Protein AF-A0A949MP68-F1 (afdb_monomer)

Radius of gyration: 16.18 Å; Cα contacts (8 Å, |Δi|>4): 42; chains: 1; bounding box: 38×19×46 Å

Structure (mmCIF, N/CA/C/O backbone):
data_AF-A0A949MP68-F1
#
_entry.id   AF-A0A949MP68-F1
#
loop_
_atom_site.group_PDB
_atom_site.id
_atom_site.type_symbol
_atom_site.label_atom_id
_atom_site.label_alt_id
_atom_site.label_comp_id
_atom_site.label_asym_id
_atom_site.label_entity_id
_atom_site.label_seq_id
_atom_site.pdbx_PDB_ins_code
_atom_site.Cartn_x
_atom_site.Cartn_y
_atom_site.Cartn_z
_atom_site.occupancy
_atom_site.B_iso_or_equiv
_atom_site.auth_seq_id
_atom_site.auth_comp_id
_atom_site.auth_asym_id
_atom_site.auth_atom_id
_atom_site.pdbx_PDB_model_num
ATOM 1 N N . MET A 1 1 ? -5.731 7.621 31.209 1.00 50.53 1 MET A N 1
ATOM 2 C CA . MET A 1 1 ? -5.284 7.503 29.806 1.00 50.53 1 MET A CA 1
ATOM 3 C C . MET A 1 1 ? -5.397 6.035 29.417 1.00 50.53 1 MET A C 1
ATOM 5 O O . MET A 1 1 ? -4.528 5.255 29.795 1.00 50.53 1 MET A O 1
ATOM 9 N N . ASN A 1 2 ? -6.504 5.628 28.790 1.00 52.12 2 ASN A N 1
ATOM 10 C CA . ASN A 1 2 ? -6.672 4.244 28.336 1.00 52.12 2 ASN A CA 1
ATOM 11 C C . ASN A 1 2 ? -5.881 4.048 27.035 1.00 52.12 2 ASN A C 1
ATOM 13 O O . ASN A 1 2 ? -5.780 4.960 26.223 1.00 52.12 2 ASN A O 1
ATOM 17 N N . ARG A 1 3 ? -5.276 2.870 26.850 1.00 56.44 3 ARG A N 1
ATOM 18 C CA . ARG A 1 3 ? -4.440 2.555 25.673 1.00 56.44 3 ARG A CA 1
ATOM 19 C C . ARG A 1 3 ? -5.226 2.527 24.347 1.00 56.44 3 ARG A C 1
ATOM 21 O O . ARG A 1 3 ? -4.590 2.506 23.299 1.00 56.44 3 ARG A O 1
ATOM 28 N N . GLU A 1 4 ? -6.555 2.574 24.425 1.00 58.66 4 GLU A N 1
ATOM 29 C CA . GLU A 1 4 ? -7.521 2.466 23.323 1.00 58.66 4 GLU A CA 1
ATOM 30 C C . GLU A 1 4 ? -7.740 3.779 22.539 1.00 58.66 4 GLU A C 1
ATOM 32 O O . GLU A 1 4 ? -8.285 3.735 21.445 1.00 58.66 4 GLU A O 1
ATOM 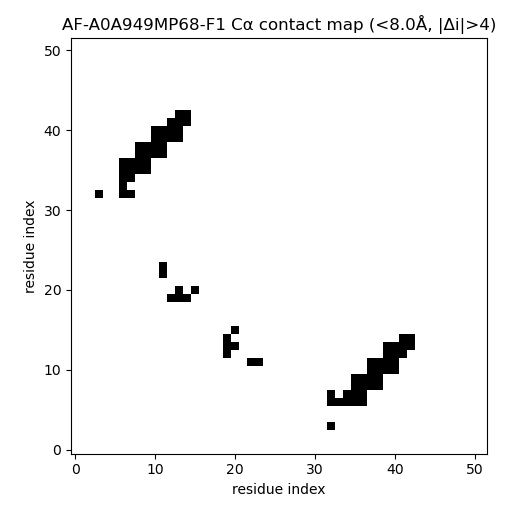37 N N . ASP A 1 5 ? -7.271 4.931 23.041 1.00 62.44 5 ASP A N 1
ATOM 38 C CA . ASP A 1 5 ? -7.399 6.241 22.364 1.00 62.44 5 ASP A CA 1
ATOM 39 C C . ASP A 1 5 ? -6.151 6.622 21.542 1.00 62.44 5 ASP A C 1
ATOM 41 O O . ASP A 1 5 ? -5.919 7.794 21.233 1.00 62.44 5 ASP A O 1
ATOM 45 N N . ARG A 1 6 ? -5.268 5.663 21.236 1.00 68.69 6 ARG A N 1
ATOM 46 C CA . ARG A 1 6 ? -4.070 5.971 20.447 1.00 68.69 6 ARG A CA 1
ATOM 47 C C . ARG A 1 6 ? -4.435 6.077 18.976 1.00 68.69 6 ARG A C 1
ATOM 49 O O . ARG A 1 6 ? -4.658 5.069 18.319 1.00 68.69 6 ARG A O 1
ATOM 56 N N . GLU A 1 7 ? -4.446 7.314 18.489 1.00 82.25 7 GLU A N 1
ATOM 57 C CA . GLU A 1 7 ? -4.541 7.657 17.074 1.00 82.25 7 GLU A CA 1
ATOM 58 C C . GLU A 1 7 ? -3.529 6.823 16.269 1.00 82.25 7 GLU A C 1
ATOM 60 O O . GLU A 1 7 ? -2.311 6.948 16.441 1.00 82.25 7 GLU A O 1
ATOM 65 N N . VAL A 1 8 ? -4.037 5.921 15.428 1.00 92.69 8 VAL A N 1
ATOM 66 C CA . VAL A 1 8 ? -3.210 5.074 14.566 1.00 92.69 8 VAL A CA 1
ATOM 67 C C . VAL A 1 8 ? -3.006 5.795 13.240 1.00 92.69 8 VAL A C 1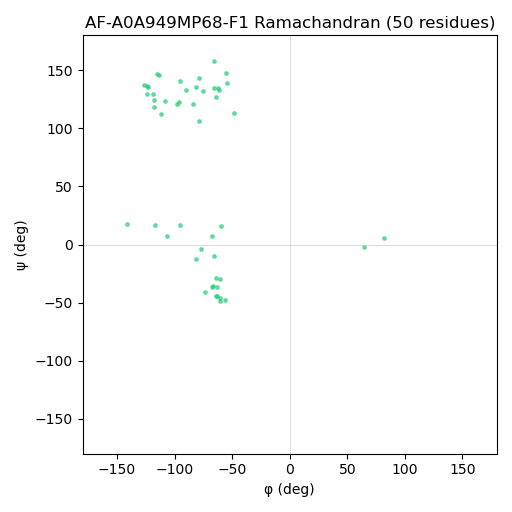
ATOM 69 O O . VAL A 1 8 ? -3.954 6.299 12.641 1.00 92.69 8 VAL A O 1
ATOM 72 N N . LYS A 1 9 ? -1.762 5.829 12.765 1.00 95.75 9 LYS A N 1
ATOM 73 C CA . LYS A 1 9 ? -1.412 6.378 11.452 1.00 95.75 9 LYS A CA 1
ATOM 74 C C . LYS A 1 9 ? -0.810 5.271 10.609 1.00 95.75 9 LYS A C 1
ATOM 76 O O . LYS A 1 9 ? 0.148 4.626 11.036 1.00 95.75 9 LYS A O 1
ATOM 81 N N . VAL A 1 10 ? -1.387 5.034 9.438 1.00 96.62 10 VAL A N 1
ATOM 82 C CA . VAL A 1 10 ? -1.000 3.943 8.543 1.00 96.62 10 VAL A CA 1
ATOM 83 C C . VAL A 1 10 ? -0.511 4.534 7.229 1.00 96.62 10 VAL A C 1
ATOM 85 O O . VAL A 1 10 ? -1.272 5.184 6.518 1.00 96.62 10 VAL A O 1
ATOM 88 N N . LEU A 1 11 ? 0.753 4.279 6.896 1.00 97.94 11 LEU A N 1
ATOM 89 C CA . LEU A 1 11 ? 1.326 4.620 5.597 1.00 97.94 11 LEU A CA 1
ATOM 90 C C . LEU A 1 11 ? 1.277 3.391 4.685 1.00 97.94 11 LEU A C 1
ATOM 92 O O . LEU A 1 11 ? 1.822 2.340 5.025 1.00 97.94 11 LEU A O 1
ATOM 96 N N . VAL A 1 12 ? 0.627 3.523 3.531 1.00 98.12 12 VAL A N 1
ATOM 97 C CA . VAL A 1 12 ? 0.469 2.464 2.531 1.00 98.12 12 VAL A CA 1
ATOM 98 C C . VAL A 1 12 ? 1.272 2.834 1.291 1.00 98.12 12 VAL A C 1
ATOM 100 O O . VAL A 1 12 ? 0.943 3.785 0.585 1.00 98.12 12 VAL A O 1
ATOM 103 N N . ALA A 1 13 ? 2.330 2.075 1.020 1.00 97.94 13 ALA A N 1
ATOM 104 C CA . ALA A 1 13 ? 3.123 2.244 -0.190 1.00 97.94 13 ALA A CA 1
ATOM 105 C C . ALA A 1 13 ? 2.459 1.539 -1.381 1.00 97.94 13 ALA A C 1
ATOM 107 O O . ALA A 1 13 ? 2.029 0.388 -1.267 1.00 97.94 13 ALA A O 1
ATOM 108 N N . VAL A 1 14 ? 2.408 2.218 -2.527 1.00 98.19 14 VAL A N 1
ATOM 109 C CA . VAL A 1 14 ? 1.927 1.663 -3.796 1.00 98.19 14 VAL A CA 1
ATOM 110 C C . VAL A 1 14 ? 2.959 1.851 -4.901 1.00 98.19 14 VAL A C 1
ATOM 112 O O . VAL A 1 14 ? 3.556 2.914 -5.033 1.00 98.19 14 VAL A O 1
ATOM 115 N N . ASP A 1 15 ? 3.165 0.818 -5.712 1.00 96.75 15 ASP A N 1
ATOM 116 C CA . ASP A 1 15 ? 4.151 0.780 -6.805 1.00 96.75 15 ASP A CA 1
ATOM 117 C C . ASP A 1 15 ? 3.613 0.042 -8.049 1.00 96.75 15 ASP A C 1
ATOM 119 O O . ASP A 1 15 ? 4.371 -0.395 -8.906 1.00 96.75 15 ASP A O 1
ATOM 123 N N . GLN A 1 16 ? 2.286 -0.122 -8.138 1.00 95.12 16 GLN A N 1
ATOM 124 C CA . GLN A 1 16 ? 1.571 -0.877 -9.181 1.00 95.12 16 GLN A CA 1
ATOM 125 C C . GLN A 1 16 ? 1.844 -2.393 -9.214 1.00 95.12 16 GLN A C 1
ATOM 127 O O . GLN A 1 16 ? 1.189 -3.103 -9.986 1.00 95.12 16 GLN A O 1
ATOM 132 N N . SER A 1 17 ? 2.725 -2.914 -8.356 1.00 97.75 17 SER A N 1
ATOM 133 C CA . SER A 1 17 ? 2.938 -4.355 -8.212 1.00 97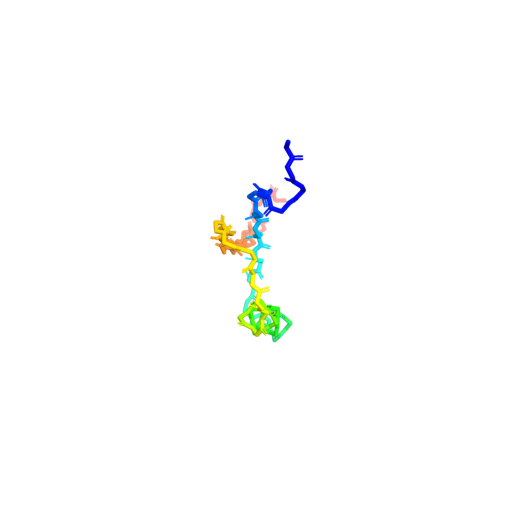.75 17 SER A CA 1
ATOM 134 C C . SER A 1 17 ? 1.699 -5.062 -7.658 1.00 97.75 17 SER A C 1
ATOM 136 O O . SER A 1 17 ? 0.865 -4.469 -6.969 1.00 97.75 17 SER A O 1
ATOM 138 N N . ASP A 1 18 ? 1.584 -6.366 -7.900 1.00 98.50 18 ASP A N 1
ATOM 139 C CA . ASP A 1 18 ? 0.517 -7.166 -7.290 1.00 98.50 18 ASP A CA 1
ATOM 140 C C . ASP A 1 18 ? 0.644 -7.231 -5.761 1.00 98.50 18 ASP A C 1
ATOM 142 O O . ASP A 1 18 ? -0.365 -7.277 -5.057 1.00 98.50 18 ASP A O 1
ATOM 146 N N . CYS A 1 19 ? 1.868 -7.126 -5.233 1.00 98.12 19 CYS A N 1
ATOM 147 C CA . CYS A 1 19 ? 2.120 -7.030 -3.798 1.00 98.12 19 CYS A CA 1
ATOM 148 C C . CYS A 1 19 ? 1.529 -5.750 -3.198 1.00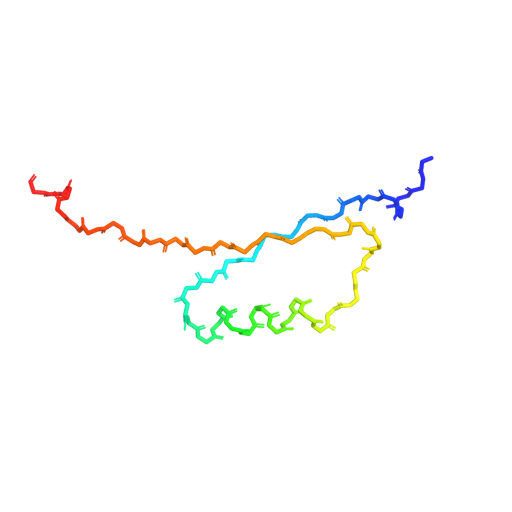 98.12 19 CYS A C 1
ATOM 150 O O . CYS A 1 19 ? 0.888 -5.813 -2.149 1.00 98.12 19 CYS A O 1
ATOM 152 N N . SER A 1 20 ? 1.690 -4.596 -3.856 1.00 98.19 20 SER A N 1
ATOM 153 C CA . SER A 1 20 ? 1.097 -3.349 -3.357 1.00 98.19 20 SER A CA 1
ATOM 154 C C . SER A 1 20 ? -0.430 -3.365 -3.416 1.00 98.19 20 SER A C 1
ATOM 156 O O . SER A 1 20 ? -1.082 -2.915 -2.475 1.00 98.19 20 SER A O 1
ATOM 158 N N . LYS A 1 21 ? -1.022 -3.971 -4.453 1.00 98.38 21 LYS A N 1
ATOM 159 C CA . LYS A 1 21 ? -2.478 -4.193 -4.517 1.00 98.38 21 LYS A CA 1
ATOM 160 C C . LYS A 1 21 ? -2.954 -5.076 -3.361 1.00 98.38 21 LYS A C 1
ATOM 162 O O . LYS A 1 21 ? -3.917 -4.723 -2.686 1.00 98.38 21 LYS A O 1
ATOM 167 N N . ALA A 1 22 ? -2.251 -6.177 -3.084 1.00 98.44 22 ALA A N 1
ATOM 168 C CA . ALA A 1 22 ? -2.564 -7.063 -1.964 1.00 98.44 22 ALA A CA 1
ATOM 169 C C . ALA A 1 22 ? -2.408 -6.365 -0.600 1.00 98.44 22 ALA A C 1
ATOM 171 O O . ALA A 1 22 ? -3.212 -6.593 0.304 1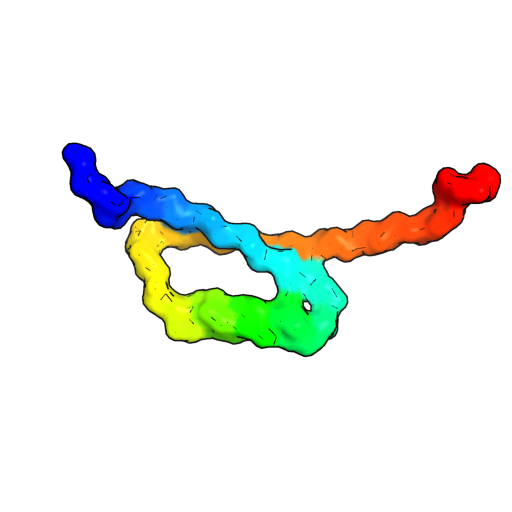.00 98.44 22 ALA A O 1
ATOM 172 N N . ALA A 1 23 ? -1.417 -5.480 -0.452 1.00 98.06 23 ALA A N 1
ATOM 173 C CA . ALA A 1 23 ? -1.248 -4.666 0.748 1.00 98.06 23 ALA A CA 1
ATOM 174 C C . ALA A 1 23 ? -2.443 -3.723 0.964 1.00 98.06 23 ALA A C 1
ATOM 176 O O . ALA A 1 23 ? -2.965 -3.660 2.077 1.00 98.06 23 ALA A O 1
ATOM 177 N N . VAL A 1 24 ? -2.922 -3.057 -0.095 1.00 98.19 24 VAL A N 1
ATOM 178 C CA . VAL A 1 24 ? -4.137 -2.227 -0.046 1.00 98.19 24 VAL A CA 1
ATOM 179 C C . VAL A 1 24 ? -5.355 -3.066 0.345 1.00 98.19 24 VAL A C 1
ATOM 181 O O . VAL A 1 24 ? -6.059 -2.691 1.279 1.00 98.19 24 VAL A O 1
ATOM 184 N N . SER A 1 25 ? -5.576 -4.225 -0.286 1.00 98.31 25 SER A N 1
ATOM 185 C CA . SER A 1 25 ? -6.673 -5.135 0.085 1.00 98.31 25 SER A CA 1
ATOM 186 C C . SER A 1 25 ? -6.604 -5.542 1.559 1.00 98.31 25 SER A C 1
ATOM 188 O O . SER A 1 25 ? -7.569 -5.378 2.295 1.00 98.31 25 SER A O 1
ATOM 190 N N . SER A 1 26 ? -5.425 -5.945 2.038 1.00 97.88 26 SER A N 1
ATOM 191 C CA . SER A 1 26 ? -5.211 -6.293 3.444 1.00 97.88 26 SER A CA 1
ATOM 192 C C . SER A 1 26 ? -5.478 -5.125 4.404 1.00 97.88 26 SER A C 1
ATOM 194 O O . SER A 1 26 ? -5.809 -5.363 5.562 1.00 97.88 26 SER A O 1
ATOM 196 N N . VAL A 1 27 ? -5.271 -3.871 3.993 1.00 97.25 27 VAL A N 1
ATOM 197 C CA . VAL A 1 27 ? -5.606 -2.697 4.816 1.00 97.25 27 VAL A CA 1
ATOM 198 C C . VAL A 1 27 ? -7.119 -2.479 4.867 1.00 97.25 27 VAL A C 1
ATOM 200 O O . VAL A 1 27 ? -7.641 -2.195 5.945 1.00 97.25 27 VAL A O 1
ATOM 203 N N . LEU A 1 28 ? -7.813 -2.646 3.737 1.00 97.19 28 LEU A N 1
ATOM 204 C CA . LEU A 1 28 ? -9.269 -2.496 3.629 1.00 97.19 28 LEU A CA 1
ATOM 205 C C . LEU A 1 28 ? -10.035 -3.568 4.415 1.00 97.19 28 LEU A C 1
ATOM 207 O O . LEU A 1 28 ? -11.063 -3.263 5.013 1.00 97.19 28 LEU A O 1
ATOM 211 N N . ASP A 1 29 ? -9.515 -4.794 4.463 1.00 97.94 29 ASP A N 1
ATOM 212 C CA . ASP A 1 29 ? -10.177 -5.931 5.115 1.00 97.94 29 ASP A CA 1
ATOM 213 C C . ASP A 1 29 ? -10.062 -5.917 6.653 1.00 97.94 29 ASP A C 1
ATOM 215 O O . ASP A 1 29 ? -10.626 -6.772 7.339 1.00 97.94 29 ASP A O 1
ATOM 219 N N . ARG A 1 30 ? -9.324 -4.960 7.230 1.00 95.25 30 ARG A N 1
ATOM 220 C CA . ARG A 1 30 ? -9.122 -4.845 8.681 1.00 95.25 30 ARG A CA 1
ATOM 221 C C . ARG A 1 30 ? -10.107 -3.864 9.300 1.00 95.25 30 ARG A C 1
ATOM 223 O O . ARG A 1 30 ? -10.342 -2.776 8.786 1.00 95.25 30 ARG A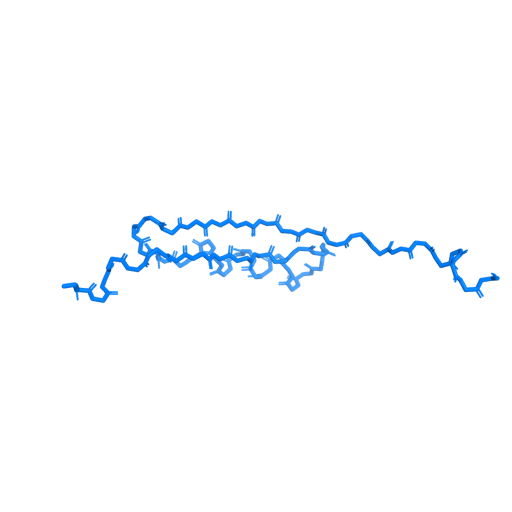 O 1
ATOM 230 N N . SER A 1 31 ? -10.612 -4.210 10.481 1.00 95.31 31 SER A N 1
ATOM 231 C CA . SER A 1 31 ? -11.225 -3.223 11.367 1.00 95.31 31 SER A CA 1
ATOM 232 C C . SER A 1 31 ? -10.136 -2.386 12.028 1.00 95.31 31 SER A C 1
ATOM 234 O O . SER A 1 31 ? -9.171 -2.927 12.569 1.00 95.31 31 SER A O 1
ATOM 236 N N . TRP A 1 32 ? -10.308 -1.070 12.004 1.00 94.06 32 TRP A N 1
ATOM 237 C CA . TRP A 1 32 ? -9.365 -0.123 12.585 1.00 94.06 32 TRP A CA 1
ATOM 238 C C . TRP A 1 32 ? -9.998 0.604 13.771 1.00 94.06 32 TRP A C 1
ATOM 240 O O . TRP A 1 32 ? -11.203 0.870 13.739 1.00 94.06 32 TRP A O 1
ATOM 250 N N . PRO A 1 33 ? -9.214 0.949 14.808 1.00 93.06 33 PRO A N 1
ATOM 251 C CA . PRO A 1 33 ? -9.690 1.822 15.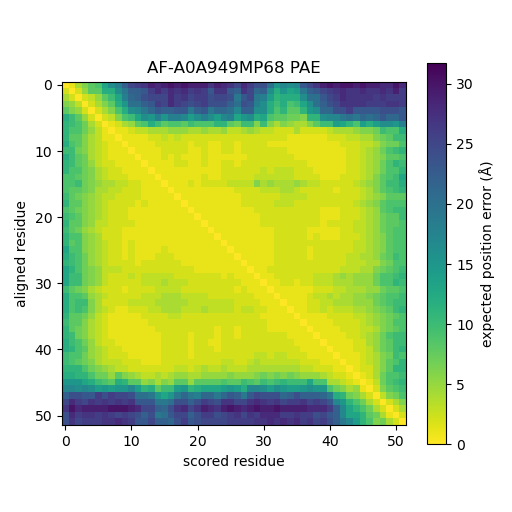871 1.00 93.06 33 PRO A CA 1
ATOM 252 C C . PRO A 1 33 ? -10.209 3.151 15.312 1.00 93.06 33 PRO A C 1
ATOM 254 O O . PRO A 1 33 ? -9.691 3.673 14.317 1.00 93.06 33 PRO A O 1
ATOM 257 N N . SER A 1 34 ? -11.213 3.722 15.973 1.00 90.75 34 SER A N 1
ATOM 258 C CA . SER A 1 34 ? -11.725 5.051 15.639 1.00 90.75 34 SER A CA 1
ATOM 259 C C . SER A 1 34 ? -10.604 6.093 15.649 1.00 90.75 34 SER A C 1
ATOM 261 O O . SER A 1 34 ? -9.735 6.075 16.516 1.00 90.75 34 SER A O 1
ATOM 263 N N . GLY A 1 35 ? -10.624 7.008 14.677 1.00 90.88 35 GLY A N 1
ATOM 264 C CA . GLY A 1 35 ? -9.581 8.028 14.527 1.00 90.88 35 GLY A CA 1
ATOM 265 C C . GLY A 1 35 ? -8.314 7.548 13.813 1.00 90.88 35 GLY A C 1
ATOM 266 O O . GLY A 1 35 ? -7.358 8.311 13.715 1.00 90.88 35 GLY A O 1
ATOM 267 N N . THR A 1 36 ? -8.289 6.319 13.285 1.00 94.38 36 THR A N 1
ATOM 268 C CA . THR A 1 36 ? -7.198 5.882 12.402 1.00 94.38 36 THR A CA 1
ATOM 269 C C . THR A 1 36 ? -7.159 6.734 11.130 1.00 94.38 36 THR A C 1
ATOM 271 O O . THR A 1 36 ? -8.191 6.960 10.496 1.00 94.38 36 THR A O 1
ATOM 274 N N . THR A 1 37 ? -5.965 7.171 10.734 1.00 96.31 37 THR A N 1
ATOM 275 C CA . THR A 1 37 ? -5.721 7.904 9.484 1.00 96.31 37 THR A CA 1
ATOM 276 C C . THR A 1 37 ? -4.826 7.100 8.545 1.00 96.31 37 THR A C 1
ATOM 278 O O . THR A 1 37 ? -3.948 6.354 8.986 1.00 96.31 37 THR A O 1
ATOM 281 N N . PHE A 1 38 ? -5.060 7.255 7.241 1.00 97.62 38 PHE A N 1
ATOM 282 C CA . PHE A 1 38 ? -4.338 6.545 6.188 1.00 97.62 38 PHE A CA 1
ATOM 283 C C . PHE A 1 38 ? -3.698 7.534 5.228 1.00 97.62 38 PHE A C 1
ATOM 285 O O . PHE A 1 38 ? -4.347 8.479 4.780 1.00 97.62 38 PHE A O 1
ATOM 292 N N . GLU A 1 39 ? -2.451 7.270 4.871 1.00 98.19 39 GLU A N 1
ATOM 293 C CA . GLU A 1 39 ? -1.723 7.998 3.843 1.00 98.19 39 GLU A CA 1
ATOM 294 C C . GLU A 1 39 ? -1.239 7.005 2.788 1.00 98.19 39 GLU A C 1
ATOM 296 O O . GLU A 1 39 ? -0.664 5.969 3.118 1.00 98.19 39 GLU A O 1
ATOM 301 N N . VAL A 1 40 ? -1.507 7.299 1.516 1.00 97.81 40 VAL A N 1
ATOM 302 C CA . VAL A 1 40 ? -1.101 6.451 0.391 1.00 97.81 40 VAL A CA 1
ATOM 303 C C . VAL A 1 40 ? 0.012 7.160 -0.359 1.00 97.81 40 VAL A C 1
ATOM 305 O O . VAL A 1 40 ? -0.173 8.290 -0.809 1.00 97.81 40 VAL A O 1
ATOM 308 N N . ILE A 1 41 ? 1.156 6.495 -0.503 1.00 98.06 41 ILE A N 1
ATOM 309 C CA . ILE A 1 41 ? 2.344 7.070 -1.129 1.00 98.06 41 ILE A CA 1
ATOM 310 C C . ILE A 1 41 ? 2.823 6.219 -2.301 1.00 98.06 41 ILE A C 1
ATOM 312 O O . ILE A 1 41 ? 2.908 4.996 -2.211 1.00 98.06 41 ILE A O 1
ATOM 316 N N . HIS A 1 42 ? 3.175 6.890 -3.393 1.00 97.44 42 HIS A N 1
ATOM 317 C CA . HIS A 1 42 ? 3.883 6.313 -4.526 1.00 97.44 42 HIS A CA 1
ATOM 318 C C . HIS A 1 42 ? 5.213 7.041 -4.692 1.00 97.44 42 HIS A C 1
ATOM 320 O O . HIS A 1 42 ? 5.239 8.273 -4.729 1.00 97.44 42 HIS A O 1
ATOM 326 N N . VAL A 1 43 ? 6.307 6.291 -4.796 1.00 95.38 43 VAL A N 1
ATOM 327 C CA . VAL A 1 43 ? 7.626 6.851 -5.095 1.00 95.38 43 VAL A CA 1
ATOM 328 C C . VAL A 1 43 ? 7.882 6.677 -6.582 1.00 95.38 43 VAL A C 1
ATOM 330 O O . VAL A 1 43 ? 7.881 5.559 -7.089 1.00 95.38 43 VAL A O 1
ATOM 333 N N . VAL A 1 44 ? 8.092 7.794 -7.274 1.00 93.00 44 VAL A N 1
ATOM 334 C CA . VAL A 1 44 ? 8.518 7.783 -8.673 1.00 93.00 44 VAL A CA 1
ATOM 335 C C . VAL A 1 44 ? 10.032 7.632 -8.699 1.00 93.00 44 VAL A C 1
ATOM 337 O O . VAL A 1 44 ? 10.746 8.473 -8.151 1.00 93.00 44 VAL A O 1
ATOM 340 N N . GLU A 1 45 ? 10.511 6.569 -9.337 1.00 88.19 45 GLU A N 1
ATOM 341 C CA . GLU A 1 45 ? 11.943 6.332 -9.510 1.00 88.19 45 GLU A CA 1
ATOM 342 C C . GLU A 1 45 ? 12.591 7.473 -10.315 1.00 88.19 45 GLU A C 1
ATOM 344 O O . GLU A 1 45 ? 12.064 7.869 -11.365 1.00 88.19 45 GLU A O 1
ATOM 349 N N . PRO A 1 46 ? 13.734 8.022 -9.869 1.00 85.50 46 PRO A N 1
ATOM 350 C CA . PRO A 1 46 ? 14.443 9.040 -10.627 1.00 85.50 46 PRO A CA 1
ATOM 351 C C . PRO A 1 46 ? 14.981 8.455 -11.940 1.00 85.50 46 PRO A C 1
ATOM 353 O O . PRO A 1 46 ? 15.590 7.387 -11.975 1.00 85.50 46 PRO A O 1
ATOM 356 N N . LEU A 1 47 ? 14.802 9.187 -13.044 1.00 81.50 47 LEU A N 1
ATOM 357 C CA . LEU A 1 47 ? 15.450 8.855 -14.313 1.00 81.50 47 LEU A CA 1
ATOM 358 C C . LEU A 1 47 ? 16.967 8.989 -14.124 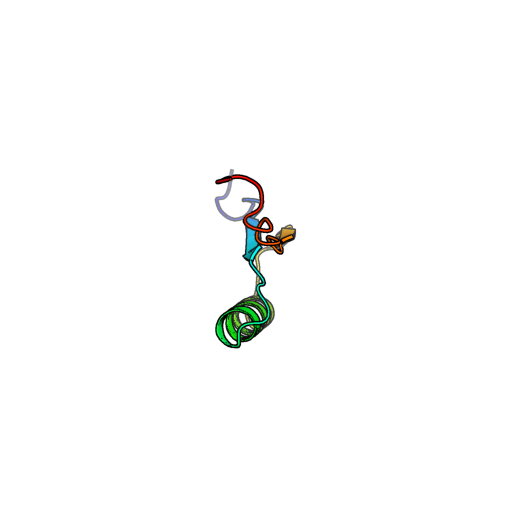1.00 81.50 47 LEU A C 1
ATOM 360 O O . LEU A 1 47 ? 17.441 10.034 -13.686 1.00 81.50 47 LEU A O 1
ATOM 364 N N . ALA A 1 48 ? 17.724 7.947 -14.473 1.00 67.81 48 ALA A N 1
ATOM 365 C CA . ALA A 1 48 ? 19.161 7.776 -14.217 1.00 67.81 48 ALA A CA 1
ATOM 366 C C . ALA A 1 48 ? 20.118 8.836 -14.824 1.00 67.81 48 ALA A C 1
ATOM 368 O O . ALA A 1 48 ? 21.328 8.627 -14.853 1.00 67.81 48 ALA A O 1
ATOM 369 N N . ALA A 1 49 ? 19.633 9.997 -15.269 1.00 58.91 49 ALA A N 1
ATOM 370 C CA . ALA A 1 49 ? 20.446 11.107 -15.767 1.00 58.91 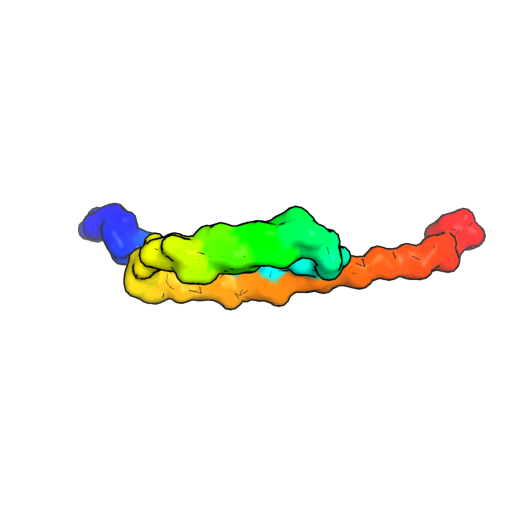49 ALA A CA 1
ATOM 371 C C . ALA A 1 49 ? 21.318 11.793 -14.687 1.00 58.91 49 ALA A C 1
ATOM 373 O O . ALA A 1 49 ? 21.921 12.822 -14.964 1.00 58.91 49 ALA A O 1
ATOM 374 N N . GLN A 1 50 ? 21.386 11.254 -13.464 1.00 55.94 50 GLN A N 1
ATOM 375 C CA . GLN A 1 50 ? 22.179 11.799 -12.352 1.00 55.94 50 GLN A CA 1
ATOM 376 C C . GLN A 1 50 ? 23.454 10.993 -12.030 1.00 55.94 50 GLN A C 1
ATOM 378 O O . GLN A 1 50 ? 24.131 11.303 -11.054 1.00 55.94 50 GLN A O 1
ATOM 383 N N . TYR A 1 51 ? 23.810 10.000 -12.854 1.00 55.69 51 TYR A N 1
ATOM 384 C CA . TYR A 1 51 ? 25.109 9.306 -12.785 1.00 55.69 51 TYR A CA 1
ATOM 385 C C . TYR A 1 51 ? 25.963 9.486 -14.054 1.00 55.69 51 TYR A C 1
ATOM 387 O O . TYR A 1 51 ? 26.891 8.708 -14.275 1.00 55.69 51 TYR A O 1
ATOM 395 N N . ALA A 1 52 ? 25.631 10.476 -14.892 1.00 53.81 52 ALA A N 1
ATOM 396 C CA . ALA A 1 52 ? 26.422 10.870 -16.060 1.00 53.81 52 ALA A CA 1
ATOM 397 C C . ALA A 1 52 ? 27.386 12.012 -15.717 1.00 53.81 52 ALA A C 1
ATOM 399 O O . ALA A 1 52 ? 26.956 12.936 -14.989 1.00 53.81 52 ALA A O 1
#

Foldseek 3Di:
DDPLPDAAEEEQEDAPDPVSVVSVVVVVPDDDRPNHYYDYDYDDDDDPPVVD

Sequence (52 aa):
MNREDREVKVLVAVDQSDCSKAAVSSVLDRSWPSGTTFEVIHVVEPLAAQYA

pLDDT: mean 87.49, std 15.8, range [50.53, 98.5]

Secondary structure (DSSP, 8-state):
--GGG---EEEEE--SSHHHHHHHHHHHTS---TT-EEEEE-PPPPPSTT--

Nearest PDB structures (foldseek):
  7aak-assembly1_A  TM=3.358E-01  e=9.734E-01  Homo sapiens
  5zyo-assembly2_D  TM=3.696E-01  e=5.763E+00  Escherichia coli K-12
  5b3j-assembly2_D  TM=3.363E-01  e=8.688E+00  Rattus norvegicus

Mean predicted aligned error: 7.12 Å

Solvent-accessible surface area (backbone atoms only — not comparable to full-atom values): 3551 Å² total; per-residue (Å²): 136,69,86,85,75,64,70,44,76,45,79,44,67,44,77,87,43,73,67,30,53,49,51,52,50,59,56,70,76,48,91,72,66,82,73,53,46,79,44,81,47,69,81,79,80,77,75,75,79,81,80,115